Protein AF-A0A060Z529-F1 (afdb_monomer_lite)

Radius of gyration: 23.39 Å; chains: 1; bounding box: 39×67×50 Å

Secondary structure (DSSP, 8-state):
-HHIIIIIHHHHHHHHHHHHHHHH-GGGTTSHHHHHHHHHHHHHHEEE--TTSHHHHHHHHTT-SEEEEEEEEEETTEEEEEEEEEE--PPPEEEEEEEEEETTEEEEEEEEEEEETTTEEEEEEEEEE------

InterPro domains:
  IPR007735 Pecanex, C-terminal [PF05041] (1-99)
  IPR039797 Protein Pecanex [PTHR12372] (1-99)

Structure (mmCIF, N/CA/C/O backbone):
data_AF-A0A060Z529-F1
#
_entry.id   AF-A0A060Z529-F1
#
loop_
_atom_site.group_PDB
_atom_site.id
_atom_site.type_symbol
_atom_site.label_atom_id
_atom_site.label_alt_id
_atom_site.label_comp_id
_atom_site.label_asym_id
_atom_site.label_entity_id
_atom_site.label_seq_id
_atom_site.pdbx_PDB_ins_code
_atom_site.Cartn_x
_atom_site.Cartn_y
_atom_site.Cartn_z
_atom_site.occupancy
_atom_site.B_iso_or_equiv
_atom_site.auth_seq_id
_atom_site.auth_comp_id
_atom_site.auth_asym_id
_atom_site.auth_atom_id
_atom_site.pdbx_PDB_model_num
ATOM 1 N N . MET A 1 1 ? -8.562 -25.929 -5.945 1.00 62.72 1 MET A N 1
ATOM 2 C CA . MET A 1 1 ? -7.769 -24.682 -6.045 1.00 62.72 1 MET A CA 1
ATOM 3 C C . MET A 1 1 ? -8.550 -23.439 -5.608 1.00 62.72 1 MET A C 1
ATOM 5 O O . MET A 1 1 ? -7.916 -22.495 -5.162 1.00 62.72 1 MET A O 1
ATOM 9 N N . ASP A 1 2 ? -9.890 -23.427 -5.644 1.00 85.31 2 ASP A N 1
ATOM 10 C CA . ASP A 1 2 ? -10.675 -22.229 -5.280 1.00 85.31 2 ASP A CA 1
ATOM 11 C C . ASP A 1 2 ? -10.544 -21.786 -3.823 1.00 85.31 2 ASP A C 1
ATOM 13 O O . ASP A 1 2 ? -10.420 -20.595 -3.564 1.00 85.31 2 ASP A O 1
ATOM 17 N N . LEU A 1 3 ? -10.511 -22.724 -2.871 1.00 88.56 3 LEU A N 1
ATOM 18 C CA . LEU A 1 3 ? -10.344 -22.399 -1.449 1.00 88.56 3 LEU A CA 1
ATOM 19 C C . LEU A 1 3 ? -9.030 -21.645 -1.186 1.00 88.56 3 LEU A C 1
ATOM 21 O O . LEU A 1 3 ? -9.005 -20.672 -0.435 1.00 88.56 3 LEU A O 1
ATOM 25 N N . LEU A 1 4 ? -7.948 -22.074 -1.843 1.00 86.31 4 LEU A N 1
ATOM 26 C CA . LEU A 1 4 ? -6.638 -21.445 -1.705 1.00 86.31 4 LEU A CA 1
ATOM 27 C C . LEU A 1 4 ? -6.661 -20.004 -2.218 1.00 86.31 4 LEU A C 1
ATOM 29 O O . LEU A 1 4 ? -6.193 -19.109 -1.528 1.00 86.31 4 LEU A O 1
ATOM 33 N N . ASN A 1 5 ? -7.255 -19.768 -3.386 1.00 84.19 5 ASN A N 1
ATOM 34 C CA . ASN A 1 5 ? -7.259 -18.441 -4.001 1.00 84.19 5 ASN A CA 1
ATOM 35 C C . ASN A 1 5 ? -8.297 -17.488 -3.394 1.00 84.19 5 ASN A C 1
ATOM 37 O O . ASN A 1 5 ? -8.081 -16.281 -3.408 1.00 84.19 5 ASN A O 1
ATOM 41 N N . ARG A 1 6 ? -9.418 -18.007 -2.877 1.00 84.88 6 ARG A N 1
ATOM 42 C CA . ARG A 1 6 ? -10.522 -17.185 -2.353 1.00 84.88 6 ARG A CA 1
ATOM 43 C C . ARG A 1 6 ? -10.464 -16.939 -0.853 1.00 84.88 6 ARG A C 1
ATOM 45 O O . ARG A 1 6 ? -11.004 -15.940 -0.408 1.00 84.88 6 ARG A O 1
ATOM 52 N N . VAL A 1 7 ? -9.859 -17.843 -0.085 1.00 87.81 7 VAL A N 1
ATOM 53 C CA . VAL A 1 7 ? -9.876 -17.771 1.386 1.00 87.81 7 VAL A CA 1
ATOM 54 C C . VAL A 1 7 ? -8.462 -17.696 1.938 1.00 87.81 7 VAL A C 1
ATOM 56 O O . VAL A 1 7 ? -8.121 -16.750 2.641 1.00 87.81 7 VAL A O 1
ATOM 59 N N . VAL A 1 8 ? -7.611 -18.662 1.585 1.00 90.00 8 VAL A N 1
ATOM 60 C CA . VAL A 1 8 ? -6.281 -18.775 2.203 1.00 90.00 8 VAL A CA 1
ATOM 61 C C . VAL A 1 8 ? -5.362 -17.637 1.766 1.00 90.00 8 VAL A C 1
ATOM 63 O O . VAL A 1 8 ? -4.776 -16.972 2.611 1.00 90.00 8 VAL A O 1
ATOM 66 N N . ALA A 1 9 ? -5.241 -17.377 0.464 1.00 86.81 9 ALA A N 1
ATOM 67 C CA . ALA A 1 9 ? -4.340 -16.348 -0.045 1.00 86.81 9 ALA A CA 1
ATOM 68 C C . ALA A 1 9 ? -4.726 -14.931 0.425 1.00 86.81 9 ALA A C 1
ATOM 70 O O . ALA A 1 9 ? -3.835 -14.234 0.913 1.00 86.81 9 ALA A O 1
ATOM 71 N N . PRO A 1 10 ? -6.002 -14.494 0.363 1.00 87.38 10 PRO A N 1
ATOM 72 C CA . PRO A 1 10 ? -6.415 -13.218 0.948 1.00 87.38 10 PRO A CA 1
ATOM 73 C C . PRO A 1 10 ? -6.191 -13.161 2.463 1.00 87.38 10 PRO A C 1
ATOM 75 O O . PRO A 1 10 ? -5.657 -12.171 2.953 1.00 87.38 10 PRO A O 1
ATOM 78 N N . GLY A 1 11 ? -6.497 -14.241 3.192 1.00 89.81 11 GLY A N 1
ATOM 79 C CA . GLY A 1 11 ? -6.294 -14.307 4.642 1.00 89.81 11 GLY A CA 1
ATOM 80 C C . GLY A 1 11 ? -4.827 -14.149 5.047 1.00 89.81 11 GLY A C 1
ATOM 81 O O . GLY A 1 11 ? -4.505 -13.348 5.920 1.00 89.81 11 GLY A O 1
ATOM 82 N N . VAL A 1 12 ? -3.914 -14.844 4.362 1.00 90.25 12 VAL A N 1
ATOM 83 C CA . VAL A 1 12 ? -2.467 -14.719 4.605 1.00 90.25 12 VAL A CA 1
ATOM 84 C C . VAL A 1 12 ? -1.984 -13.305 4.279 1.00 90.25 12 VAL A C 1
ATOM 86 O O . VAL A 1 12 ? -1.248 -12.711 5.064 1.00 90.25 12 VAL A O 1
ATOM 89 N N . ARG A 1 13 ? -2.438 -12.727 3.161 1.00 89.94 13 ARG A N 1
ATOM 90 C CA . ARG A 1 13 ? -2.106 -11.349 2.773 1.00 89.94 13 ARG A CA 1
ATOM 91 C C . ARG A 1 13 ? -2.556 -10.343 3.836 1.00 89.94 13 ARG A C 1
ATOM 93 O O . ARG A 1 13 ? -1.748 -9.525 4.264 1.00 89.94 13 ARG A O 1
ATOM 100 N N . MET A 1 14 ? -3.800 -10.445 4.300 1.00 91.88 14 MET A N 1
ATOM 101 C CA . MET A 1 14 ? -4.328 -9.570 5.347 1.00 91.88 14 MET A CA 1
ATOM 102 C C . MET A 1 14 ? -3.584 -9.762 6.673 1.00 91.88 14 MET A C 1
ATOM 104 O O . MET A 1 14 ? -3.198 -8.780 7.298 1.00 91.88 14 MET A O 1
ATOM 108 N N . SER A 1 15 ? -3.284 -11.007 7.067 1.00 89.81 15 SER A N 1
ATOM 109 C CA . SER A 1 15 ? -2.519 -11.277 8.294 1.00 89.81 15 SER A CA 1
ATOM 110 C C . SER A 1 15 ? -1.131 -10.638 8.277 1.00 89.81 15 SER A C 1
ATOM 112 O O . SER A 1 15 ? -0.677 -10.143 9.303 1.00 89.81 15 SER A O 1
ATOM 114 N N . LEU A 1 16 ? -0.480 -10.582 7.109 1.00 88.06 16 LEU A N 1
ATOM 115 C CA . LEU A 1 16 ? 0.822 -9.940 6.963 1.00 88.06 16 LEU A CA 1
ATOM 116 C C . LEU A 1 16 ? 0.727 -8.433 7.224 1.00 88.06 16 LEU A C 1
ATOM 118 O O . LEU A 1 16 ? 1.565 -7.876 7.929 1.00 88.06 16 LEU A O 1
ATOM 122 N N . LYS A 1 17 ? -0.305 -7.785 6.672 1.00 90.00 17 LYS A N 1
ATOM 123 C CA . LYS A 1 17 ? -0.561 -6.356 6.867 1.00 90.00 17 LYS A CA 1
ATOM 124 C C . LYS A 1 17 ? -0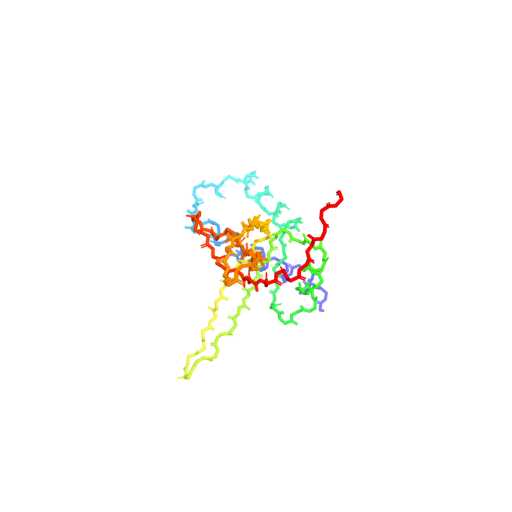.914 -6.044 8.323 1.00 90.00 17 LYS A C 1
ATOM 126 O O . LYS A 1 17 ? -0.272 -5.191 8.925 1.00 90.00 17 LYS A O 1
ATOM 131 N N . LEU A 1 18 ? -1.853 -6.783 8.911 1.00 89.44 18 LEU A N 1
ATOM 132 C CA . LEU A 1 18 ? -2.237 -6.599 10.312 1.00 89.44 18 LEU A CA 1
ATOM 133 C C . LEU A 1 18 ? -1.068 -6.840 11.265 1.00 89.44 18 LEU A C 1
ATOM 135 O O . LEU A 1 18 ? -0.902 -6.098 12.222 1.00 89.44 18 LEU A O 1
ATOM 139 N N . HIS A 1 19 ? -0.220 -7.835 10.995 1.00 87.69 19 HIS A N 1
ATOM 140 C CA . HIS A 1 19 ? 0.965 -8.078 11.811 1.00 87.69 19 HIS A CA 1
ATOM 141 C C . HIS A 1 19 ? 1.973 -6.922 11.726 1.00 87.69 19 HIS A C 1
ATOM 143 O O . HIS A 1 19 ? 2.567 -6.556 12.738 1.00 87.69 19 HIS A O 1
ATOM 149 N N . GLN A 1 20 ? 2.145 -6.318 10.544 1.00 85.00 20 GLN A N 1
ATOM 150 C CA . GLN A 1 20 ? 2.978 -5.124 10.377 1.00 85.00 20 GLN A CA 1
ATOM 151 C C . GLN A 1 20 ? 2.435 -3.932 11.181 1.00 85.00 20 GLN A C 1
ATOM 153 O O . GLN A 1 20 ? 3.212 -3.202 11.802 1.00 85.00 20 GLN A O 1
ATOM 158 N N . ASP A 1 21 ? 1.116 -3.750 11.187 1.00 85.50 21 ASP A N 1
ATOM 159 C CA . ASP A 1 21 ? 0.474 -2.650 11.906 1.00 85.5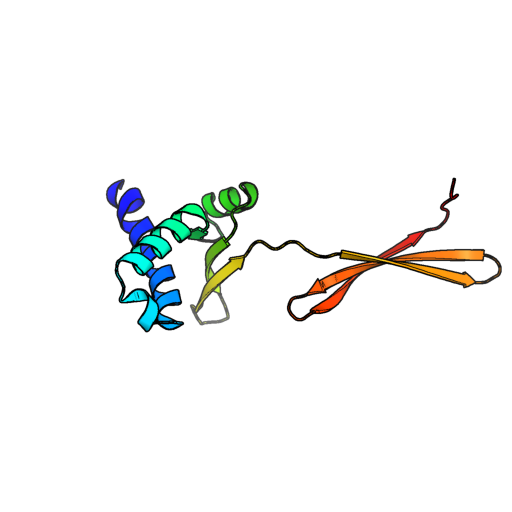0 21 ASP A CA 1
ATOM 160 C C . ASP A 1 21 ? 0.503 -2.877 13.419 1.00 85.50 21 ASP A C 1
ATOM 162 O O . ASP A 1 21 ? 0.965 -2.010 14.156 1.00 85.50 21 ASP A O 1
ATOM 166 N N . HIS A 1 22 ? 0.155 -4.082 13.871 1.00 85.75 22 HIS A N 1
ATOM 167 C CA . HIS A 1 22 ? 0.251 -4.495 15.270 1.00 85.75 22 HIS A CA 1
ATOM 168 C C . HIS A 1 22 ? 1.684 -4.379 15.812 1.00 85.75 22 HIS A C 1
ATOM 170 O O . HIS A 1 22 ? 1.884 -4.038 16.972 1.00 85.75 22 HIS A O 1
ATOM 176 N N . PHE A 1 23 ? 2.716 -4.637 14.998 1.00 82.56 23 PHE A N 1
ATOM 177 C CA . PHE A 1 23 ? 4.102 -4.409 15.425 1.00 82.56 23 PHE A CA 1
ATOM 178 C C . PHE A 1 23 ? 4.385 -2.928 15.729 1.00 82.56 23 PHE A C 1
ATOM 180 O O . PHE A 1 23 ? 5.213 -2.617 16.582 1.00 82.56 23 PHE A O 1
ATOM 187 N N . THR A 1 24 ? 3.707 -2.014 15.034 1.00 80.19 24 THR A N 1
ATOM 188 C CA . THR A 1 24 ? 3.893 -0.566 15.185 1.00 80.19 24 THR A CA 1
ATOM 189 C C . THR A 1 24 ? 3.038 0.002 16.325 1.00 80.19 24 THR A C 1
ATOM 191 O O . THR A 1 24 ? 3.497 0.902 17.028 1.00 80.19 24 THR A O 1
ATOM 194 N N . SER A 1 25 ? 1.833 -0.536 16.535 1.00 76.69 25 SER A N 1
ATOM 195 C CA . SER A 1 25 ? 0.906 -0.145 17.605 1.00 76.69 25 SER A CA 1
ATOM 196 C C . SER A 1 25 ? 0.112 -1.352 18.145 1.00 76.69 25 SER A C 1
ATOM 198 O O . SER A 1 25 ? -1.032 -1.569 17.755 1.00 76.69 25 SER A O 1
ATOM 200 N N . PRO A 1 26 ? 0.683 -2.160 19.057 1.00 75.75 26 PRO A N 1
ATOM 201 C CA . PRO A 1 26 ? 0.044 -3.401 19.513 1.00 75.75 26 PRO A CA 1
ATOM 202 C C . PRO A 1 26 ? -1.261 -3.157 20.284 1.00 75.75 26 PRO A C 1
ATOM 204 O O . PRO A 1 26 ? -2.245 -3.855 20.060 1.00 75.75 26 PRO A O 1
ATOM 207 N N . ASP A 1 27 ? -1.304 -2.116 21.120 1.00 79.62 27 ASP A N 1
ATOM 208 C CA . ASP A 1 27 ? -2.441 -1.837 22.009 1.00 79.62 27 ASP A CA 1
ATOM 209 C C . ASP A 1 27 ? -3.738 -1.459 21.261 1.00 79.62 27 ASP A C 1
ATOM 211 O O . ASP A 1 27 ? -4.830 -1.617 21.801 1.00 79.62 27 ASP A O 1
ATOM 215 N N . GLU A 1 28 ? -3.645 -0.965 20.020 1.00 78.19 28 GLU A N 1
ATOM 216 C CA . GLU A 1 28 ? -4.811 -0.549 19.222 1.00 78.19 28 GLU A CA 1
ATOM 217 C C . GLU A 1 28 ? -5.596 -1.737 18.652 1.00 78.19 28 GLU A C 1
ATOM 219 O O . GLU A 1 28 ? -6.806 -1.642 18.458 1.00 78.19 28 GLU A O 1
ATOM 224 N N . TYR A 1 29 ? -4.925 -2.862 18.395 1.00 79.88 29 TYR A N 1
ATOM 225 C CA . TYR A 1 29 ? -5.510 -4.016 17.704 1.00 79.88 29 TYR A CA 1
ATOM 226 C C . TYR A 1 29 ? -6.072 -5.087 18.652 1.00 79.88 29 TYR A C 1
ATOM 228 O O . TYR A 1 29 ? -6.600 -6.097 18.185 1.00 79.88 29 TYR A O 1
ATOM 236 N N . GLU A 1 30 ? -5.999 -4.862 19.966 1.00 82.38 30 GLU A N 1
ATOM 237 C CA . GLU A 1 30 ? -6.668 -5.685 20.984 1.00 82.38 30 GLU A CA 1
ATOM 238 C C . GLU A 1 30 ? -8.191 -5.438 21.021 1.00 82.38 30 GLU A C 1
ATOM 240 O O . GLU A 1 30 ? -8.946 -6.301 21.473 1.00 82.38 30 GLU A O 1
ATOM 245 N N . ASP A 1 31 ? -8.668 -4.287 20.520 1.00 88.81 31 ASP A N 1
ATOM 246 C CA . ASP A 1 31 ? -10.099 -4.002 20.361 1.00 88.81 31 ASP A CA 1
ATOM 247 C C . ASP A 1 31 ? -10.647 -4.664 19.076 1.00 88.81 31 ASP A C 1
ATOM 249 O O . ASP A 1 31 ? -10.244 -4.298 17.964 1.00 88.81 31 ASP A O 1
ATOM 253 N N . PRO A 1 32 ? -11.612 -5.602 19.182 1.00 88.56 32 PRO A N 1
ATOM 254 C CA . PRO A 1 32 ? -12.208 -6.263 18.024 1.00 88.56 32 PRO A CA 1
ATOM 255 C C . PRO A 1 32 ? -12.850 -5.309 17.009 1.00 88.56 32 PRO A C 1
ATOM 257 O O . PRO A 1 32 ? -12.896 -5.640 15.823 1.00 88.56 32 PRO A O 1
ATOM 260 N N . VAL A 1 33 ? -13.359 -4.152 17.449 1.00 92.31 33 VAL A N 1
ATOM 261 C CA . VAL A 1 33 ? -13.977 -3.157 16.558 1.00 92.31 33 VAL A CA 1
ATOM 262 C C . VAL A 1 33 ? -12.908 -2.503 15.690 1.00 92.31 33 VAL A C 1
ATOM 264 O O . VAL A 1 33 ? -13.038 -2.479 14.469 1.00 92.31 33 VAL A O 1
ATOM 267 N N . VAL A 1 34 ? -11.807 -2.065 16.306 1.00 88.88 34 VAL A N 1
ATOM 268 C CA . VAL A 1 34 ? -10.670 -1.454 15.602 1.00 88.88 34 VAL A CA 1
ATOM 269 C C . VAL A 1 34 ? -10.045 -2.445 14.623 1.00 88.88 34 VAL A C 1
ATOM 271 O O . VAL A 1 34 ? -9.752 -2.093 13.480 1.00 88.88 34 VAL A O 1
ATOM 274 N N . LEU A 1 35 ? -9.897 -3.707 15.035 1.00 89.12 35 LEU A N 1
ATOM 275 C CA . LEU A 1 35 ? -9.380 -4.765 14.173 1.00 89.12 35 LEU A CA 1
ATOM 276 C C . LEU A 1 35 ? -10.278 -4.999 12.946 1.00 89.12 35 LEU A C 1
ATOM 278 O O . LEU A 1 35 ? -9.773 -5.120 11.828 1.00 89.12 35 LEU A O 1
ATOM 282 N N . TYR A 1 36 ? -11.598 -5.058 13.138 1.00 91.25 36 TYR A N 1
ATOM 283 C CA . TYR A 1 36 ? -12.554 -5.236 12.043 1.00 91.25 36 TYR A CA 1
ATOM 284 C C . TYR A 1 36 ? -12.550 -4.047 11.073 1.00 91.25 36 TYR A C 1
ATOM 286 O O . TYR A 1 36 ? -12.536 -4.237 9.852 1.00 91.25 36 TYR A O 1
ATOM 294 N N . ASP A 1 37 ? -12.507 -2.828 11.606 1.00 91.75 37 ASP A N 1
ATOM 295 C CA . ASP A 1 37 ? -12.440 -1.608 10.805 1.00 91.75 37 ASP A CA 1
ATOM 296 C C . ASP A 1 37 ? -11.142 -1.559 9.987 1.00 91.75 37 ASP A C 1
ATOM 298 O O . ASP A 1 37 ? -11.169 -1.243 8.796 1.00 91.75 37 ASP A O 1
ATOM 302 N N . ALA A 1 38 ? -10.013 -1.959 10.579 1.00 90.19 38 ALA A N 1
ATOM 303 C CA . ALA A 1 38 ? -8.732 -2.039 9.885 1.00 90.19 38 ALA A CA 1
ATOM 304 C C . ALA A 1 38 ? -8.734 -3.086 8.761 1.00 90.19 38 ALA A C 1
ATOM 306 O O . ALA A 1 38 ? -8.214 -2.820 7.676 1.00 90.19 38 ALA A O 1
ATOM 307 N N . ILE A 1 39 ? -9.333 -4.262 8.985 1.00 91.62 39 ILE A N 1
ATOM 308 C CA . ILE A 1 39 ? -9.500 -5.284 7.939 1.00 91.62 39 ILE A CA 1
ATOM 309 C C . ILE A 1 39 ? -10.307 -4.705 6.778 1.00 91.62 39 ILE A C 1
ATOM 311 O O . ILE A 1 39 ? -9.832 -4.713 5.644 1.00 91.62 39 ILE A O 1
ATOM 315 N N . THR A 1 40 ? -11.482 -4.148 7.072 1.00 92.31 40 THR A N 1
ATOM 316 C CA . THR A 1 40 ? -12.406 -3.615 6.062 1.00 92.31 40 THR A CA 1
ATOM 317 C C . THR A 1 40 ? -11.755 -2.489 5.257 1.00 92.31 40 THR A C 1
ATOM 319 O O . THR A 1 40 ? -11.752 -2.511 4.027 1.00 92.31 40 THR A O 1
ATOM 322 N N . ALA A 1 41 ? -11.107 -1.540 5.936 1.00 91.12 41 ALA A N 1
ATOM 323 C CA . ALA A 1 41 ? -10.416 -0.436 5.282 1.00 91.12 41 ALA A CA 1
ATOM 324 C C . ALA A 1 41 ? -9.265 -0.917 4.385 1.00 91.12 41 ALA A C 1
ATOM 326 O O . ALA A 1 41 ? -9.065 -0.375 3.294 1.00 91.12 41 ALA A O 1
ATOM 327 N N . ASN A 1 42 ? -8.509 -1.930 4.820 1.00 90.75 42 ASN A N 1
ATOM 328 C CA . ASN A 1 42 ? -7.422 -2.503 4.033 1.00 90.75 42 ASN A CA 1
ATOM 329 C C . ASN A 1 42 ? -7.943 -3.267 2.805 1.00 90.75 42 ASN A C 1
ATOM 331 O O . ASN A 1 42 ? -7.325 -3.170 1.747 1.00 90.75 42 ASN A O 1
ATOM 335 N N . GLU A 1 43 ? -9.069 -3.979 2.905 1.00 88.88 43 GLU A N 1
ATOM 336 C CA . GLU A 1 43 ? -9.679 -4.662 1.753 1.00 88.88 43 GLU A CA 1
ATOM 337 C C . GLU A 1 43 ? -10.121 -3.681 0.657 1.00 88.88 43 GLU A C 1
ATOM 339 O O . GLU A 1 43 ? -9.964 -3.971 -0.529 1.00 88.88 43 GLU A O 1
ATOM 344 N N . GLU A 1 44 ? -10.627 -2.507 1.038 1.00 88.06 44 GLU A N 1
ATOM 345 C CA . GLU A 1 44 ? -11.111 -1.498 0.089 1.00 88.06 44 GLU A CA 1
ATOM 346 C C . GLU A 1 44 ? -9.992 -0.655 -0.531 1.00 88.06 44 GLU A C 1
ATOM 348 O O . GLU A 1 44 ? -10.078 -0.266 -1.695 1.00 88.06 44 GLU A O 1
ATOM 353 N N . ASN A 1 45 ? -8.943 -0.349 0.237 1.00 88.94 45 ASN A N 1
ATOM 354 C CA . ASN A 1 45 ? -7.967 0.684 -0.126 1.00 88.94 45 ASN A CA 1
ATOM 355 C C . ASN A 1 45 ? -6.581 0.134 -0.485 1.00 88.94 45 ASN A C 1
ATOM 357 O O . ASN A 1 45 ? -5.725 0.884 -0.977 1.00 88.94 45 ASN A O 1
ATOM 361 N N . MET A 1 46 ? -6.328 -1.155 -0.249 1.00 89.94 46 MET A N 1
ATOM 362 C CA . MET A 1 46 ? -5.012 -1.755 -0.424 1.00 89.94 46 MET A CA 1
ATOM 363 C C . MET A 1 46 ? -5.062 -3.033 -1.255 1.00 89.94 46 MET A C 1
ATOM 365 O O . MET A 1 46 ? -5.879 -3.921 -1.043 1.00 89.94 46 MET A O 1
ATOM 369 N N . VAL A 1 47 ? -4.107 -3.166 -2.175 1.00 90.62 47 VAL A N 1
ATOM 370 C CA . VAL A 1 47 ? -3.853 -4.436 -2.863 1.00 90.62 47 VAL A CA 1
ATOM 371 C C . VAL A 1 47 ? -2.534 -5.016 -2.387 1.00 90.62 47 VAL A C 1
ATOM 373 O O . VAL A 1 47 ? -1.486 -4.377 -2.476 1.00 90.62 47 VAL A O 1
ATOM 376 N N . ILE A 1 48 ? -2.598 -6.255 -1.906 1.00 90.50 48 ILE A N 1
ATOM 377 C CA . ILE A 1 48 ? -1.438 -7.024 -1.468 1.00 90.50 48 ILE A CA 1
ATOM 378 C C . ILE A 1 48 ? -1.140 -8.075 -2.535 1.00 90.50 48 ILE A C 1
ATOM 380 O O . ILE A 1 48 ? -1.899 -9.035 -2.679 1.00 90.50 48 ILE A O 1
ATOM 384 N N . SER A 1 49 ? -0.070 -7.914 -3.310 1.00 88.62 49 SER A N 1
ATOM 385 C CA . SER A 1 49 ? 0.328 -8.885 -4.340 1.00 88.62 49 SER A CA 1
ATOM 386 C C . SER A 1 49 ? 1.809 -8.770 -4.686 1.00 88.62 49 SER A C 1
ATOM 388 O O . SER A 1 49 ? 2.462 -7.784 -4.369 1.00 88.62 49 SER A O 1
ATOM 390 N N . HIS A 1 50 ? 2.354 -9.774 -5.370 1.00 85.75 50 HIS A N 1
ATOM 391 C CA . HIS A 1 50 ? 3.707 -9.683 -5.918 1.00 85.75 50 HIS A CA 1
ATOM 392 C C . HIS A 1 50 ? 3.770 -8.615 -7.025 1.00 85.75 50 HIS A C 1
ATOM 394 O O . HIS A 1 50 ? 2.809 -8.449 -7.775 1.00 85.75 50 HIS A O 1
ATOM 400 N N . GLU A 1 51 ? 4.902 -7.923 -7.181 1.00 80.12 51 GLU A N 1
ATOM 401 C CA . GLU A 1 51 ? 5.054 -6.855 -8.188 1.00 80.12 51 GLU A CA 1
ATOM 402 C C . GLU A 1 51 ? 4.931 -7.355 -9.641 1.00 80.12 51 GLU A C 1
ATOM 404 O O . GLU A 1 51 ? 4.543 -6.615 -10.546 1.00 80.12 51 GLU A O 1
ATOM 409 N N . GLY A 1 52 ? 5.232 -8.636 -9.866 1.00 83.25 52 GLY A N 1
ATOM 410 C CA . GLY A 1 52 ? 5.051 -9.308 -11.153 1.00 83.25 52 GLY A CA 1
ATOM 411 C C . GLY A 1 52 ? 3.615 -9.770 -11.439 1.00 83.25 52 GLY A C 1
ATOM 412 O O . GLY A 1 52 ? 3.333 -10.155 -12.574 1.00 83.25 52 GLY A O 1
ATOM 413 N N . ASP A 1 53 ? 2.718 -9.741 -10.448 1.00 87.56 53 ASP A N 1
ATOM 414 C CA . ASP A 1 53 ? 1.326 -10.188 -10.580 1.00 87.56 53 ASP A CA 1
ATOM 415 C C . ASP A 1 53 ? 0.530 -9.219 -11.487 1.00 87.56 53 ASP A C 1
ATOM 417 O O . ASP A 1 53 ? 0.602 -8.001 -11.297 1.00 87.56 53 ASP A O 1
ATOM 421 N N . PRO A 1 54 ? -0.247 -9.692 -12.480 1.00 89.31 54 PRO A N 1
ATOM 422 C CA . PRO A 1 54 ? -1.147 -8.837 -13.257 1.00 89.31 54 PRO A CA 1
ATOM 423 C C . PRO A 1 54 ? -2.088 -7.982 -12.397 1.00 89.31 54 PRO A C 1
ATOM 425 O O . PRO A 1 54 ? -2.375 -6.843 -12.769 1.00 89.31 54 PRO A O 1
ATOM 428 N N . VAL A 1 55 ? -2.516 -8.493 -11.235 1.00 88.88 55 VAL A N 1
ATOM 429 C CA . VAL A 1 55 ? -3.367 -7.762 -10.283 1.00 88.88 55 VAL A CA 1
ATOM 430 C C . VAL A 1 55 ? -2.668 -6.502 -9.771 1.00 88.88 55 VAL A C 1
ATOM 432 O O . VAL A 1 55 ? -3.317 -5.470 -9.625 1.00 88.88 55 VAL A O 1
ATOM 435 N N . TRP A 1 56 ? -1.343 -6.534 -9.600 1.00 89.00 56 TRP A N 1
ATOM 436 C CA . TRP A 1 56 ? -0.553 -5.367 -9.199 1.00 89.00 56 TRP A CA 1
ATOM 437 C C . TRP A 1 56 ? -0.646 -4.238 -10.227 1.00 89.00 56 TRP A C 1
ATOM 439 O O . TRP A 1 56 ? -0.958 -3.095 -9.897 1.00 89.00 56 TRP A O 1
ATOM 449 N N . ARG A 1 57 ? -0.422 -4.562 -11.508 1.00 90.19 57 ARG A N 1
ATOM 450 C CA . ARG A 1 57 ? -0.538 -3.578 -12.597 1.00 90.19 57 ARG A CA 1
ATOM 451 C C . ARG A 1 57 ? -1.973 -3.079 -12.742 1.00 90.19 57 ARG A C 1
ATOM 453 O O . ARG A 1 57 ? -2.176 -1.886 -12.949 1.00 90.19 57 ARG A O 1
ATOM 460 N N . GLY A 1 58 ? -2.951 -3.973 -12.597 1.00 91.00 58 GLY A N 1
ATOM 461 C CA . GLY A 1 58 ? -4.368 -3.619 -12.583 1.00 91.00 58 GLY A CA 1
ATOM 462 C C . GLY A 1 58 ? -4.698 -2.615 -11.480 1.00 91.00 58 GLY A C 1
ATOM 463 O O . GLY A 1 58 ? -5.338 -1.607 -11.753 1.00 91.00 58 GLY A O 1
ATOM 464 N N . ALA A 1 59 ? -4.182 -2.829 -10.270 1.00 90.56 59 ALA A N 1
ATOM 465 C CA . ALA A 1 59 ? -4.374 -1.945 -9.126 1.00 90.56 59 ALA A CA 1
ATOM 466 C C . ALA A 1 59 ? -3.756 -0.551 -9.339 1.00 90.56 59 ALA A C 1
ATOM 468 O O . ALA A 1 59 ? -4.377 0.460 -9.011 1.00 90.56 59 ALA A O 1
ATOM 469 N N . ILE A 1 60 ? -2.570 -0.480 -9.957 1.00 88.44 60 ILE A N 1
ATOM 470 C CA . ILE A 1 60 ? -1.945 0.797 -10.340 1.00 88.44 60 ILE A CA 1
ATOM 471 C C . ILE A 1 60 ? -2.846 1.567 -11.314 1.00 88.44 60 ILE A C 1
ATOM 473 O O . ILE A 1 60 ? -3.131 2.744 -11.098 1.00 88.44 60 ILE A O 1
ATOM 477 N N . LEU A 1 61 ? -3.312 0.906 -12.378 1.00 89.81 61 LEU A N 1
ATOM 478 C CA . LEU A 1 61 ? -4.173 1.527 -13.391 1.00 89.81 61 LEU A CA 1
ATOM 479 C C . LEU A 1 61 ? -5.554 1.901 -12.829 1.00 89.81 61 LEU A C 1
ATOM 481 O O . LEU A 1 61 ? -6.120 2.920 -13.221 1.00 89.81 61 LEU A O 1
ATOM 485 N N . ALA A 1 62 ? -6.060 1.120 -11.873 1.00 89.75 62 ALA A N 1
ATOM 486 C CA . ALA A 1 62 ? -7.292 1.383 -11.136 1.00 89.75 62 ALA A CA 1
ATOM 487 C C . ALA A 1 62 ? -7.147 2.479 -10.068 1.00 89.75 62 ALA A C 1
ATOM 489 O O . ALA A 1 62 ? -8.104 2.761 -9.354 1.00 89.75 62 ALA A O 1
ATOM 490 N N . ASN A 1 63 ? -5.989 3.145 -9.980 1.00 87.75 63 ASN A N 1
ATOM 491 C CA . ASN A 1 63 ? -5.760 4.260 -9.067 1.00 87.75 63 ASN A CA 1
ATOM 492 C C . ASN A 1 63 ? -5.869 3.900 -7.574 1.00 87.75 63 ASN A C 1
ATOM 494 O O . ASN A 1 63 ? -6.166 4.790 -6.769 1.00 87.75 63 ASN A O 1
ATOM 498 N N . MET A 1 64 ? -5.572 2.646 -7.211 1.00 90.12 64 MET A N 1
ATOM 499 C CA . MET A 1 64 ? -5.571 2.192 -5.817 1.00 90.12 64 MET A CA 1
ATOM 500 C C . MET A 1 64 ? -4.693 3.085 -4.933 1.00 90.12 64 MET A C 1
ATOM 502 O O . MET A 1 64 ? -3.617 3.534 -5.342 1.00 90.12 64 MET A O 1
ATOM 506 N N . SER A 1 65 ? -5.165 3.361 -3.717 1.00 89.06 65 SER A N 1
ATOM 507 C CA . SER A 1 65 ? -4.495 4.250 -2.760 1.00 89.06 65 SER A CA 1
ATOM 508 C C . SER A 1 65 ? -3.179 3.684 -2.254 1.00 89.06 65 SER A C 1
ATOM 510 O O . SER A 1 65 ? -2.203 4.428 -2.153 1.00 89.06 65 SER A O 1
ATOM 512 N N . SER A 1 66 ? -3.136 2.384 -1.972 1.00 91.38 66 SER A N 1
ATOM 513 C CA . SER A 1 66 ? -1.954 1.741 -1.415 1.00 91.38 66 SER A CA 1
ATOM 514 C C . SER A 1 66 ? -1.717 0.376 -2.048 1.00 91.38 66 SER A C 1
ATOM 516 O O . SER A 1 66 ? -2.645 -0.357 -2.388 1.00 91.38 66 SER A O 1
ATOM 518 N N . LEU A 1 67 ? -0.447 0.025 -2.205 1.00 91.69 67 LEU A N 1
ATOM 519 C CA . LEU A 1 67 ? -0.006 -1.251 -2.752 1.00 91.69 67 LEU A CA 1
ATOM 520 C C . LEU A 1 67 ? 1.050 -1.840 -1.825 1.00 91.69 67 LEU A C 1
ATOM 522 O O . LEU A 1 67 ? 1.975 -1.133 -1.429 1.00 91.69 67 LEU A O 1
ATOM 526 N N . LEU A 1 68 ? 0.940 -3.125 -1.506 1.00 91.56 68 LEU A N 1
ATOM 527 C CA . LEU A 1 68 ? 1.917 -3.837 -0.688 1.00 91.56 68 LEU A CA 1
ATOM 528 C C . LEU A 1 68 ? 2.452 -5.053 -1.441 1.00 91.56 68 LEU A C 1
ATOM 530 O O . LEU A 1 68 ? 1.693 -5.958 -1.789 1.00 91.56 68 LEU A O 1
ATOM 534 N N . ALA A 1 69 ? 3.756 -5.068 -1.699 1.00 89.69 69 ALA A N 1
ATOM 535 C CA . ALA A 1 69 ? 4.427 -6.156 -2.400 1.00 89.69 69 ALA A CA 1
ATOM 536 C C . ALA A 1 69 ? 5.543 -6.768 -1.570 1.00 89.69 69 ALA A C 1
ATOM 538 O O . ALA A 1 69 ? 6.291 -6.070 -0.889 1.00 89.69 69 ALA A O 1
ATOM 539 N N . LEU A 1 70 ? 5.696 -8.082 -1.715 1.00 83.75 70 LEU A N 1
ATOM 540 C CA . LEU A 1 70 ? 6.918 -8.782 -1.352 1.00 83.75 70 LEU A CA 1
ATOM 541 C C . LEU A 1 70 ? 7.860 -8.738 -2.560 1.00 83.75 70 LEU A C 1
ATOM 543 O O . LEU A 1 70 ? 7.516 -9.251 -3.624 1.00 83.75 70 LEU A O 1
ATOM 547 N N . ARG A 1 71 ? 9.026 -8.116 -2.402 1.00 84.12 71 ARG A N 1
ATOM 548 C CA . ARG A 1 71 ? 10.092 -8.078 -3.404 1.00 84.12 71 ARG A CA 1
ATOM 549 C C . ARG A 1 71 ? 11.209 -9.023 -2.989 1.00 84.12 71 ARG A C 1
ATOM 551 O O . ARG A 1 71 ? 11.712 -8.926 -1.872 1.00 84.12 71 ARG A O 1
ATOM 558 N N . HIS A 1 72 ? 11.617 -9.890 -3.905 1.00 82.06 72 HIS A N 1
ATOM 559 C CA . HIS A 1 72 ? 12.849 -10.664 -3.778 1.00 82.06 72 HIS A CA 1
ATOM 560 C C . HIS A 1 72 ? 14.020 -9.815 -4.275 1.00 82.06 72 HIS A C 1
ATOM 562 O O . HIS A 1 72 ? 13.949 -9.230 -5.357 1.00 82.06 72 HIS A O 1
ATOM 568 N N . VAL A 1 73 ? 15.063 -9.689 -3.461 1.00 82.25 73 VAL A N 1
ATOM 569 C CA . VAL A 1 73 ? 16.306 -9.002 -3.811 1.00 82.25 73 VAL A CA 1
ATOM 570 C C . VAL A 1 73 ? 17.366 -10.075 -3.993 1.00 82.25 73 VAL A C 1
ATOM 572 O O . VAL A 1 73 ? 17.751 -10.728 -3.030 1.00 82.25 73 VAL A O 1
ATOM 575 N N . MET A 1 74 ? 17.797 -10.265 -5.238 1.00 72.38 74 MET A N 1
ATOM 576 C CA . MET A 1 74 ? 18.902 -11.159 -5.571 1.00 72.38 74 MET A CA 1
ATOM 577 C C . MET A 1 74 ? 20.201 -10.351 -5.527 1.00 72.38 74 MET A C 1
ATOM 579 O O . MET A 1 74 ? 20.522 -9.687 -6.509 1.00 72.38 74 MET A O 1
ATOM 583 N N . ASP A 1 75 ? 20.911 -10.386 -4.402 1.00 78.25 75 ASP A N 1
ATOM 584 C CA . ASP A 1 75 ? 22.310 -9.946 -4.313 1.00 78.25 75 ASP A CA 1
ATOM 585 C C . ASP A 1 75 ? 23.202 -11.166 -4.038 1.00 78.25 75 ASP A C 1
ATOM 587 O O . ASP A 1 75 ? 22.746 -12.152 -3.460 1.00 78.25 75 ASP A O 1
ATOM 591 N N . ASP A 1 76 ? 24.453 -11.101 -4.506 1.00 66.62 76 ASP A N 1
ATOM 592 C CA . ASP A 1 76 ? 25.458 -12.174 -4.613 1.00 66.62 76 ASP A CA 1
ATOM 593 C C . ASP A 1 76 ? 25.563 -13.130 -3.394 1.00 66.62 76 ASP A C 1
ATOM 595 O O . ASP A 1 76 ? 26.510 -13.081 -2.607 1.00 66.62 76 ASP A O 1
ATOM 599 N N . GLY A 1 77 ? 24.611 -14.063 -3.272 1.00 68.31 77 GLY A N 1
ATOM 600 C CA . GLY A 1 77 ? 24.602 -15.154 -2.294 1.00 68.31 77 GLY A CA 1
ATOM 601 C C . GLY A 1 77 ? 23.610 -15.036 -1.129 1.00 68.31 77 GLY A C 1
ATOM 602 O O . GLY A 1 77 ? 23.604 -15.941 -0.292 1.00 68.31 77 GLY A O 1
ATOM 603 N N . SER A 1 78 ? 22.767 -13.997 -1.053 1.00 70.94 78 SER A N 1
ATOM 604 C CA . SER A 1 78 ? 21.704 -13.891 -0.038 1.00 70.94 78 SER A CA 1
ATOM 605 C C . SER A 1 78 ? 20.303 -13.813 -0.659 1.00 70.94 78 SER A C 1
ATOM 607 O O . SER A 1 78 ? 19.998 -12.939 -1.466 1.00 70.94 78 SER A O 1
ATOM 609 N N . ASP A 1 79 ? 19.420 -14.729 -0.249 1.00 78.69 79 ASP A N 1
ATOM 610 C CA . ASP A 1 79 ? 17.991 -14.685 -0.579 1.00 78.69 79 ASP A CA 1
ATOM 611 C C . ASP A 1 79 ? 17.262 -13.756 0.399 1.00 78.69 79 ASP A C 1
ATOM 613 O O . ASP A 1 79 ? 16.738 -14.183 1.432 1.00 78.69 79 ASP A O 1
ATOM 617 N N . GLU A 1 80 ? 17.241 -12.458 0.089 1.00 83.19 80 GLU A N 1
ATOM 618 C CA . GLU A 1 80 ? 16.522 -11.464 0.886 1.00 83.19 80 GLU A CA 1
ATOM 619 C C . GLU A 1 80 ? 15.135 -11.163 0.311 1.00 83.19 80 GLU A C 1
ATOM 621 O O . GLU A 1 80 ? 14.965 -10.867 -0.874 1.00 83.19 80 GLU A O 1
ATOM 626 N N . TYR A 1 81 ? 14.127 -11.147 1.183 1.00 81.38 81 TYR A N 1
ATOM 627 C CA . TYR A 1 81 ? 12.786 -10.672 0.854 1.00 81.38 81 TYR A CA 1
ATOM 628 C C . TYR A 1 81 ? 12.489 -9.376 1.603 1.00 81.38 81 TYR A C 1
ATOM 630 O O . TYR A 1 81 ? 12.671 -9.284 2.816 1.00 81.38 81 TYR A O 1
ATOM 638 N N . LYS A 1 82 ? 12.003 -8.368 0.878 1.00 85.25 82 LYS A N 1
ATOM 639 C CA . LYS A 1 82 ? 11.629 -7.058 1.423 1.00 85.25 82 LYS A CA 1
ATOM 640 C C . LYS A 1 82 ? 10.149 -6.810 1.186 1.00 85.25 82 LYS A C 1
ATOM 642 O O . LYS A 1 82 ? 9.645 -7.031 0.0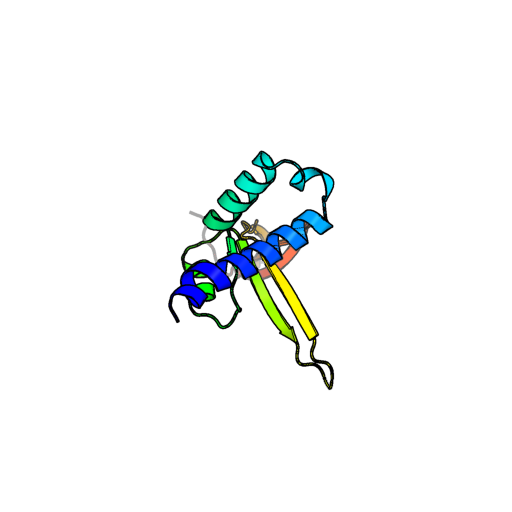89 1.00 85.25 82 LYS A O 1
ATOM 647 N N . ILE A 1 83 ? 9.456 -6.321 2.208 1.00 84.38 83 ILE A N 1
ATOM 648 C CA . ILE A 1 83 ? 8.080 -5.842 2.072 1.00 84.38 83 ILE A CA 1
ATOM 649 C C . ILE A 1 83 ? 8.145 -4.366 1.689 1.00 84.38 83 ILE A C 1
ATOM 651 O O . ILE A 1 83 ? 8.771 -3.563 2.379 1.00 84.38 83 ILE A O 1
ATOM 655 N N . ILE A 1 84 ? 7.513 -4.012 0.575 1.00 87.50 84 ILE A N 1
ATOM 656 C CA . ILE A 1 84 ? 7.475 -2.652 0.046 1.00 87.50 84 ILE A CA 1
ATOM 657 C C . ILE A 1 84 ? 6.027 -2.193 0.027 1.00 87.50 84 ILE A C 1
ATOM 659 O O . ILE A 1 84 ? 5.179 -2.824 -0.602 1.00 87.50 84 ILE A O 1
ATOM 663 N N . MET A 1 85 ? 5.763 -1.065 0.681 1.00 88.31 85 MET A N 1
ATOM 664 C CA . MET A 1 85 ? 4.471 -0.394 0.642 1.00 88.31 85 MET A CA 1
ATOM 665 C C . MET A 1 85 ? 4.583 0.887 -0.184 1.00 88.31 85 MET A C 1
ATOM 667 O O . MET A 1 85 ? 5.388 1.770 0.118 1.00 88.31 85 MET A O 1
ATOM 671 N N . LEU A 1 86 ? 3.770 0.994 -1.228 1.00 87.25 86 LEU A N 1
ATOM 672 C CA . LEU A 1 86 ? 3.640 2.188 -2.051 1.00 87.25 86 LEU A CA 1
ATOM 673 C C . LEU A 1 86 ? 2.326 2.871 -1.707 1.00 87.25 86 LEU A C 1
ATOM 675 O O . LEU A 1 86 ? 1.278 2.235 -1.694 1.00 87.25 86 LEU A O 1
ATOM 679 N N . ASN A 1 87 ? 2.384 4.175 -1.465 1.00 88.31 87 ASN A N 1
ATOM 680 C CA . ASN A 1 87 ? 1.207 4.991 -1.215 1.00 88.31 87 ASN A CA 1
ATOM 681 C C . ASN A 1 87 ? 1.077 6.024 -2.326 1.00 88.31 87 ASN A C 1
ATOM 683 O O . ASN A 1 87 ? 2.036 6.732 -2.648 1.00 88.31 87 ASN A O 1
ATOM 687 N N . LYS A 1 88 ? -0.121 6.122 -2.892 1.00 85.12 88 LYS A N 1
ATOM 688 C CA . LYS A 1 88 ? -0.469 7.145 -3.864 1.00 85.12 88 LYS A CA 1
ATOM 689 C C . LYS A 1 88 ? -0.381 8.512 -3.199 1.00 85.12 88 LYS A C 1
ATOM 691 O O . LYS A 1 88 ? -0.940 8.747 -2.130 1.00 85.12 88 LYS A O 1
ATOM 696 N N . ARG A 1 89 ? 0.326 9.431 -3.850 1.00 83.00 89 ARG A N 1
ATOM 697 C CA . ARG A 1 89 ? 0.455 10.821 -3.415 1.00 83.00 89 ARG A CA 1
ATOM 698 C C . ARG A 1 89 ? 0.362 11.743 -4.613 1.00 83.00 89 ARG A C 1
ATOM 700 O O . ARG A 1 89 ? 0.809 11.399 -5.706 1.00 83.00 89 ARG A O 1
ATOM 707 N N . PHE A 1 90 ? -0.207 12.919 -4.389 1.00 80.50 90 PHE A N 1
ATOM 708 C CA . PHE A 1 90 ? -0.109 14.004 -5.351 1.00 80.50 90 PHE A CA 1
ATOM 709 C C . PHE A 1 90 ? 1.318 14.547 -5.333 1.00 80.50 90 PHE A C 1
ATOM 711 O O . PHE A 1 90 ? 1.889 14.780 -4.268 1.00 80.50 90 PHE A O 1
ATOM 718 N N . LEU A 1 91 ? 1.893 14.723 -6.518 1.00 82.50 91 LEU A N 1
ATOM 719 C CA . LEU A 1 91 ? 3.159 15.421 -6.673 1.00 82.50 91 LEU A CA 1
ATOM 720 C C . LEU A 1 91 ? 2.866 16.917 -6.775 1.00 82.50 91 LEU A C 1
ATOM 722 O O . LEU A 1 91 ? 2.176 17.360 -7.693 1.00 82.50 91 LEU A O 1
ATOM 726 N N . SER A 1 92 ? 3.401 17.689 -5.834 1.00 82.38 92 SER A N 1
ATOM 727 C CA . SER A 1 92 ? 3.425 19.144 -5.934 1.00 82.38 92 SER A CA 1
ATOM 728 C C . SER A 1 92 ? 4.554 19.546 -6.872 1.00 82.38 92 SER A C 1
ATOM 730 O O . SER A 1 92 ? 5.716 19.194 -6.645 1.00 82.38 92 SER A O 1
ATOM 732 N N . PHE A 1 93 ? 4.221 20.297 -7.918 1.00 86.81 93 PHE A N 1
ATOM 733 C CA . PHE A 1 93 ? 5.203 20.864 -8.834 1.00 86.81 93 PHE A CA 1
ATOM 734 C C . PHE A 1 93 ? 5.243 22.381 -8.690 1.00 86.81 93 PHE A C 1
ATOM 736 O O . PHE A 1 93 ? 4.208 23.041 -8.616 1.00 86.81 93 PHE A O 1
ATOM 743 N N . ARG A 1 94 ? 6.453 22.940 -8.685 1.00 85.81 94 ARG A N 1
ATOM 744 C CA . ARG A 1 94 ? 6.686 24.379 -8.817 1.00 85.81 94 ARG A CA 1
ATOM 745 C C . ARG A 1 94 ? 7.430 24.634 -10.112 1.00 85.81 94 ARG A C 1
ATOM 747 O O . ARG A 1 94 ? 8.479 24.043 -10.358 1.00 85.81 94 ARG A O 1
ATOM 754 N N . VAL A 1 95 ? 6.880 25.528 -10.924 1.00 87.06 95 VAL A N 1
ATOM 755 C CA . VAL A 1 95 ? 7.501 25.984 -12.166 1.00 87.06 95 VAL A CA 1
ATOM 756 C C . VAL A 1 95 ? 8.010 27.397 -11.937 1.00 87.06 95 VAL A C 1
ATOM 758 O O . VAL A 1 95 ? 7.243 28.283 -11.570 1.00 87.06 95 VAL A O 1
ATOM 761 N N . ILE A 1 96 ? 9.308 27.601 -12.131 1.00 88.00 96 ILE A N 1
ATOM 762 C CA . ILE A 1 96 ? 9.959 28.898 -11.967 1.00 88.00 96 ILE A CA 1
ATOM 763 C C . ILE A 1 96 ? 10.442 29.355 -13.338 1.00 88.00 96 ILE A C 1
ATOM 765 O O . ILE A 1 96 ? 11.224 28.659 -13.987 1.00 88.00 96 ILE A O 1
ATOM 769 N N . LYS A 1 97 ? 9.982 30.533 -13.771 1.00 88.38 97 LYS A N 1
ATOM 770 C CA . LYS A 1 97 ? 10.525 31.226 -14.941 1.00 88.38 97 LYS A CA 1
ATOM 771 C C . LYS A 1 97 ? 11.689 32.101 -14.490 1.00 88.38 97 LYS A C 1
ATOM 773 O O . LYS A 1 97 ? 11.489 33.063 -13.754 1.00 88.38 97 LYS A O 1
ATOM 778 N N . VAL A 1 98 ? 12.892 31.767 -14.936 1.00 85.31 98 VAL A N 1
ATOM 779 C CA . VAL A 1 98 ? 14.098 32.569 -14.721 1.00 85.31 98 VAL A CA 1
ATOM 780 C C . VAL A 1 98 ? 14.418 33.291 -16.020 1.00 85.31 98 VAL A C 1
ATOM 782 O O . VAL A 1 98 ? 14.742 32.654 -17.019 1.00 85.31 98 VAL A O 1
ATOM 785 N N . SER A 1 99 ? 14.321 34.615 -16.013 1.00 84.19 99 SER A N 1
ATOM 786 C CA . SER A 1 99 ? 14.700 35.446 -17.157 1.00 84.19 99 SER A CA 1
ATOM 787 C C . SER A 1 99 ? 16.101 36.008 -16.941 1.00 84.19 99 SER A C 1
ATOM 789 O O . SER A 1 99 ? 16.379 36.563 -15.879 1.00 84.19 99 SER A O 1
ATOM 791 N N . TYR A 1 100 ? 16.975 35.902 -17.940 1.00 74.62 100 TYR A N 1
ATOM 792 C CA . TYR A 1 100 ? 18.270 36.580 -17.941 1.00 74.62 100 TYR A CA 1
ATOM 793 C C . TYR A 1 100 ? 18.547 37.196 -19.312 1.00 74.62 100 TYR A C 1
ATOM 795 O O . TYR A 1 100 ? 18.151 36.664 -20.347 1.00 74.62 100 TYR A O 1
ATOM 803 N N . CYS A 1 101 ? 19.224 38.341 -19.319 1.00 67.81 101 CYS A N 1
ATOM 804 C CA . CYS A 1 101 ? 19.624 39.019 -20.546 1.00 67.81 101 CYS A CA 1
ATOM 805 C C . CYS A 1 101 ? 21.096 38.701 -20.829 1.00 67.81 101 CYS A C 1
ATOM 807 O O . CYS A 1 101 ? 21.941 38.879 -19.948 1.00 67.81 101 CYS A O 1
ATOM 809 N N . ARG A 1 102 ? 21.404 38.213 -22.034 1.00 65.94 102 ARG A N 1
ATOM 810 C CA . ARG A 1 102 ? 22.778 37.974 -22.500 1.00 65.94 102 ARG A CA 1
ATOM 811 C C . ARG A 1 102 ? 22.903 38.530 -23.914 1.00 65.94 102 ARG A C 1
ATOM 813 O O . ARG A 1 102 ? 22.039 38.269 -24.741 1.00 65.94 102 ARG A O 1
ATOM 820 N N . ASP A 1 103 ? 23.927 39.342 -24.168 1.00 64.75 103 ASP A N 1
ATOM 821 C CA . ASP A 1 103 ? 24.209 39.927 -25.489 1.00 64.75 103 ASP A CA 1
ATOM 822 C C . ASP A 1 103 ? 22.980 40.589 -26.158 1.00 64.75 103 ASP A C 1
ATOM 824 O O . ASP A 1 103 ? 22.652 40.346 -27.319 1.00 64.75 103 ASP A O 1
ATOM 828 N N . SER A 1 104 ? 22.273 41.437 -25.400 1.00 68.62 104 SER A N 1
ATOM 829 C CA . SER A 1 104 ? 21.057 42.167 -25.816 1.00 68.62 104 SER A CA 1
ATOM 830 C C . SER A 1 104 ? 19.831 41.305 -26.169 1.00 68.62 104 SER A C 1
ATOM 832 O O . SER A 1 104 ? 18.815 41.855 -26.589 1.00 68.62 104 SER A O 1
ATOM 834 N N . HIS A 1 105 ? 19.881 39.987 -25.949 1.00 69.19 105 HIS A N 1
ATOM 835 C CA . HIS A 1 105 ? 18.748 39.076 -26.120 1.00 69.19 105 HIS A CA 1
ATOM 836 C C . HIS A 1 105 ? 18.231 38.595 -24.756 1.00 69.19 105 HIS A C 1
ATOM 838 O O . HIS A 1 105 ? 18.998 38.226 -23.860 1.00 69.19 105 HIS A O 1
ATOM 844 N N . SER A 1 106 ? 16.906 38.614 -24.585 1.00 71.19 106 SER A N 1
ATOM 845 C CA . SER A 1 106 ? 16.248 38.091 -23.383 1.00 71.19 106 SER A CA 1
ATOM 846 C C . SER A 1 106 ? 16.016 36.593 -23.530 1.00 71.19 106 SER A C 1
ATOM 848 O O . SER A 1 106 ? 15.225 36.171 -24.369 1.00 71.19 106 SER A O 1
ATOM 850 N N . HIS A 1 107 ? 16.659 35.800 -22.678 1.00 78.69 107 HIS A N 1
ATOM 851 C CA . HIS A 1 107 ? 16.416 34.366 -22.579 1.00 78.69 107 HIS A CA 1
ATOM 852 C C . HIS A 1 107 ? 15.533 34.075 -21.369 1.00 78.69 107 HIS A C 1
ATOM 854 O O . HIS A 1 107 ? 15.691 34.661 -20.296 1.00 78.69 107 HIS A O 1
ATOM 860 N N . SER A 1 108 ? 14.596 33.149 -21.542 1.00 81.06 108 SER A N 1
ATOM 861 C CA . SER A 1 108 ? 13.746 32.645 -20.466 1.00 81.06 108 SER A CA 1
ATOM 862 C C . SER A 1 108 ? 14.046 31.165 -20.251 1.00 81.06 108 SER A C 1
ATOM 864 O O . SER A 1 108 ? 14.049 30.393 -21.201 1.00 81.06 108 SER A O 1
ATOM 866 N N . LEU A 1 109 ? 14.271 30.746 -19.011 1.00 82.88 109 LEU A N 1
ATOM 867 C CA . LEU A 1 109 ? 14.419 29.344 -18.633 1.00 82.88 109 LEU A CA 1
ATOM 868 C C . LEU A 1 109 ? 13.241 28.957 -17.743 1.00 82.88 109 LEU A C 1
ATOM 870 O O . LEU A 1 109 ? 13.042 29.558 -16.688 1.00 82.88 109 LEU A O 1
ATOM 874 N N . LEU A 1 110 ? 12.469 27.949 -18.144 1.00 86.69 110 LEU A N 1
ATOM 875 C CA . LEU A 1 110 ? 11.538 27.299 -17.227 1.00 86.69 110 LEU A CA 1
ATOM 876 C C . LEU A 1 110 ? 12.264 26.192 -16.492 1.00 86.69 110 LEU A C 1
ATOM 878 O O . LEU A 1 110 ? 12.827 25.298 -17.121 1.00 86.69 110 LEU A O 1
ATOM 882 N N . VAL A 1 111 ? 12.201 26.230 -15.169 1.00 88.12 111 VAL A N 1
ATOM 883 C CA . VAL A 1 111 ? 12.750 25.195 -14.302 1.00 88.12 111 VAL A CA 1
ATOM 884 C C . VAL A 1 111 ? 11.615 24.587 -13.492 1.00 88.12 1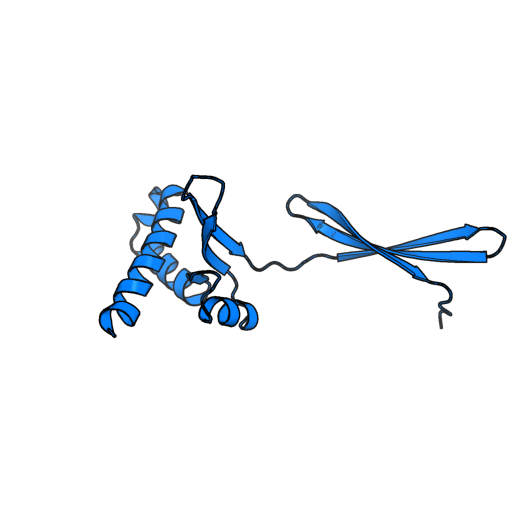11 VAL A C 1
ATOM 886 O O . VAL A 1 111 ? 10.886 25.294 -12.795 1.00 88.12 111 VAL A O 1
ATOM 889 N N . VAL A 1 112 ? 11.452 23.271 -13.601 1.00 88.12 112 VAL A N 1
ATOM 890 C CA . VAL A 1 112 ? 10.419 22.505 -12.902 1.00 88.12 112 VAL A CA 1
ATOM 891 C C . VAL A 1 112 ? 11.049 21.799 -11.712 1.00 88.12 112 VAL A C 1
ATOM 893 O O . VAL A 1 112 ? 12.001 21.031 -11.866 1.00 88.12 112 VAL A O 1
ATOM 896 N N . TYR A 1 113 ? 10.484 22.030 -10.534 1.00 87.06 113 TYR A N 1
ATOM 897 C CA . TYR A 1 113 ? 10.836 21.357 -9.292 1.00 87.06 113 TYR A CA 1
ATOM 898 C C . TYR A 1 113 ? 9.654 20.538 -8.785 1.00 87.06 113 TYR A C 1
ATOM 900 O O . TYR A 1 113 ? 8.502 20.941 -8.945 1.00 87.06 113 TYR A O 1
ATOM 908 N N . THR A 1 114 ? 9.943 19.421 -8.126 1.00 88.19 114 THR A N 1
ATOM 909 C CA . THR A 1 114 ? 8.955 18.635 -7.383 1.00 88.19 114 THR A CA 1
ATOM 910 C C . THR A 1 114 ? 9.274 18.639 -5.895 1.00 88.19 114 THR A C 1
ATOM 912 O O . THR A 1 114 ? 10.445 18.679 -5.504 1.00 88.19 114 THR A O 1
ATOM 915 N N . GLU A 1 115 ? 8.237 18.630 -5.066 1.00 86.38 115 GLU A N 1
ATOM 916 C CA . GLU A 1 115 ? 8.376 18.535 -3.617 1.00 86.38 115 GLU A CA 1
ATOM 917 C C . GLU A 1 115 ? 8.578 17.078 -3.195 1.00 86.38 115 GLU A C 1
ATOM 919 O O . GLU A 1 115 ? 7.747 16.207 -3.454 1.00 86.38 115 GLU A O 1
ATOM 924 N N . MET A 1 116 ? 9.698 16.815 -2.533 1.00 83.00 116 MET A N 1
ATOM 925 C CA . MET A 1 116 ? 10.017 15.523 -1.943 1.00 83.00 116 MET A CA 1
ATOM 926 C C . MET A 1 116 ? 9.435 15.426 -0.523 1.00 83.00 116 MET A C 1
ATOM 928 O O . MET A 1 116 ? 9.231 16.449 0.142 1.00 83.00 116 MET A O 1
ATOM 932 N N . PRO A 1 117 ? 9.225 14.202 -0.003 1.00 71.12 117 PRO A N 1
ATOM 933 C CA . PRO A 1 117 ? 8.907 13.999 1.407 1.00 71.12 117 PRO A CA 1
ATOM 934 C C . PRO A 1 117 ? 9.916 14.726 2.313 1.00 71.12 117 PRO A C 1
ATOM 936 O O . PRO A 1 117 ? 11.121 14.603 2.111 1.00 71.12 117 PRO A O 1
ATOM 939 N N . GLY A 1 118 ? 9.425 15.496 3.290 1.00 79.50 118 GLY A N 1
ATOM 940 C CA . GLY A 1 118 ? 10.261 16.337 4.161 1.00 79.50 118 GLY A CA 1
ATOM 941 C C . GLY A 1 118 ? 10.412 17.797 3.708 1.00 79.50 118 GLY A C 1
ATOM 942 O O . GLY A 1 118 ? 11.216 18.522 4.285 1.00 79.50 118 GLY A O 1
ATOM 943 N N . GLY A 1 119 ? 9.657 18.241 2.693 1.00 82.12 119 GLY A N 1
ATOM 944 C CA . GLY A 1 119 ? 9.607 19.647 2.259 1.00 82.12 119 GLY A CA 1
ATOM 945 C C . GLY A 1 119 ? 10.798 20.093 1.401 1.00 82.12 119 G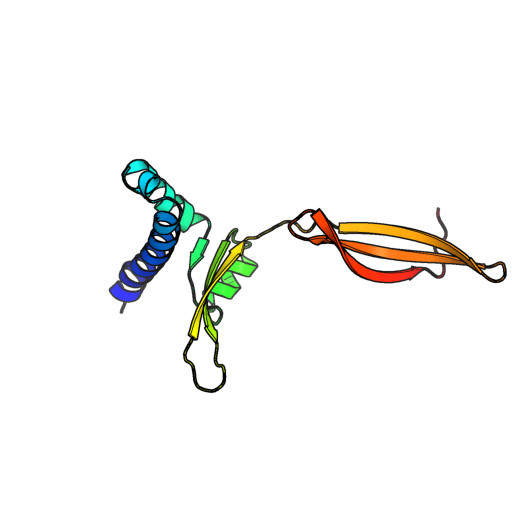LY A C 1
ATOM 946 O O . GLY A 1 119 ? 10.976 21.284 1.143 1.00 82.12 119 GLY A O 1
ATOM 947 N N . GLN A 1 120 ? 11.635 19.152 0.955 1.00 85.75 120 GLN A N 1
ATOM 948 C CA . GLN A 1 120 ? 12.782 19.442 0.098 1.00 85.75 120 GLN A CA 1
ATOM 949 C C . GLN A 1 120 ? 12.354 19.527 -1.372 1.00 85.75 120 GLN A C 1
ATOM 951 O O . GLN A 1 120 ? 11.710 18.619 -1.888 1.00 85.75 120 GLN A O 1
ATOM 956 N N . TRP A 1 121 ? 12.771 20.573 -2.086 1.00 86.06 121 TRP A N 1
ATOM 957 C CA . TRP A 1 121 ? 12.523 20.695 -3.526 1.00 86.06 121 TRP A CA 1
ATOM 958 C C . TRP A 1 121 ? 13.642 20.036 -4.331 1.00 86.06 121 TRP A C 1
ATOM 960 O O . TRP A 1 121 ? 14.819 20.353 -4.148 1.00 86.06 121 TRP A O 1
ATOM 970 N N . ARG A 1 122 ? 13.281 19.139 -5.253 1.00 87.69 122 ARG A N 1
ATOM 971 C CA . ARG A 1 122 ? 14.214 18.494 -6.186 1.00 87.69 122 ARG A CA 1
ATOM 972 C C . ARG A 1 122 ? 13.972 19.010 -7.601 1.00 87.69 122 ARG A C 1
ATOM 974 O O . ARG A 1 122 ? 12.836 19.054 -8.063 1.00 87.69 122 ARG A O 1
ATOM 981 N N . HIS A 1 123 ? 15.047 19.387 -8.290 1.00 88.44 123 HIS A N 1
ATOM 982 C CA . HIS A 1 123 ? 14.998 19.751 -9.706 1.00 88.44 123 HIS A CA 1
ATOM 983 C C . HIS A 1 123 ? 14.579 18.542 -10.554 1.00 88.44 123 HIS A C 1
ATOM 985 O O . HIS A 1 123 ? 15.204 17.485 -10.467 1.00 88.44 123 HIS A O 1
ATOM 991 N N . CYS A 1 124 ? 13.554 18.711 -11.389 1.00 85.62 124 CYS A N 1
ATOM 992 C CA . CYS A 1 124 ? 13.103 17.699 -12.343 1.00 85.62 124 CYS A CA 1
ATOM 993 C C . CYS A 1 124 ? 13.696 17.938 -13.731 1.00 85.62 124 CYS A C 1
ATOM 995 O O . CYS A 1 124 ? 14.339 17.055 -14.292 1.00 85.62 124 CYS A O 1
ATOM 997 N N . CYS A 1 125 ? 13.457 19.120 -14.299 1.00 83.88 125 CYS A N 1
ATOM 998 C CA . CYS A 1 125 ? 13.831 19.447 -15.671 1.00 83.88 125 CYS A CA 1
ATOM 999 C C . CYS A 1 125 ? 13.927 20.966 -15.849 1.00 83.88 125 CYS A C 1
ATOM 1001 O O . CYS A 1 125 ? 13.218 21.718 -15.177 1.00 83.88 125 CYS A O 1
ATOM 1003 N N . SER A 1 126 ? 14.761 21.408 -16.789 1.00 84.44 126 SER A N 1
ATOM 1004 C CA . SER A 1 126 ? 14.817 22.793 -17.242 1.00 84.44 126 SER A CA 1
ATOM 1005 C C . SER A 1 126 ? 14.752 22.861 -18.765 1.00 84.44 126 SER A C 1
ATOM 1007 O O . SER A 1 126 ? 15.289 21.997 -19.459 1.00 84.44 126 SER A O 1
ATOM 1009 N N . ARG A 1 127 ? 14.050 23.868 -19.292 1.00 81.50 127 ARG A N 1
ATOM 1010 C CA . ARG A 1 127 ? 13.897 24.088 -20.733 1.00 81.50 127 ARG A CA 1
ATOM 1011 C C . ARG A 1 127 ? 14.027 25.566 -21.066 1.00 81.50 127 ARG A C 1
ATOM 1013 O O . ARG A 1 127 ? 13.332 26.398 -20.480 1.00 81.50 127 ARG A O 1
ATOM 1020 N N . THR A 1 128 ? 14.907 25.880 -22.011 1.00 75.56 128 THR A N 1
ATOM 1021 C CA . THR A 1 128 ? 15.028 27.217 -22.593 1.00 75.56 128 THR A CA 1
ATOM 1022 C C . THR A 1 128 ? 13.791 27.513 -23.431 1.00 75.56 128 THR A C 1
ATOM 1024 O O . THR A 1 128 ? 13.373 26.709 -24.265 1.00 75.56 128 THR A O 1
ATOM 1027 N N . MET A 1 129 ? 13.180 28.656 -23.161 1.00 69.50 129 MET A N 1
ATOM 1028 C CA . MET A 1 129 ? 12.121 29.241 -23.962 1.00 69.50 129 MET A CA 1
ATOM 1029 C C . MET A 1 129 ? 12.757 30.287 -24.865 1.00 69.50 129 MET A C 1
ATOM 1031 O O . MET A 1 129 ? 12.934 31.439 -24.465 1.00 69.50 129 MET A O 1
ATOM 1035 N N . ASP A 1 130 ? 13.103 29.864 -26.073 1.00 60.22 130 ASP A N 1
ATOM 1036 C CA . ASP A 1 130 ? 13.406 30.781 -27.161 1.00 60.22 130 ASP A CA 1
ATOM 1037 C C . ASP A 1 130 ? 12.058 31.128 -27.816 1.00 60.22 130 ASP A C 1
ATOM 1039 O O . ASP A 1 130 ? 11.424 30.275 -28.430 1.00 60.22 130 ASP A O 1
ATOM 1043 N N . HIS A 1 131 ? 11.600 32.363 -27.592 1.00 53.56 131 HIS A N 1
ATOM 1044 C CA . HIS A 1 131 ? 10.319 32.948 -28.023 1.00 53.56 131 HIS A CA 1
ATOM 1045 C C . HIS A 1 131 ? 9.035 32.439 -27.341 1.00 53.56 131 HIS A C 1
ATOM 1047 O O . HIS A 1 131 ? 8.458 31.414 -27.688 1.00 53.56 131 HIS A O 1
ATOM 1053 N N . ILE A 1 132 ? 8.517 33.267 -26.428 1.00 45.44 132 ILE A N 1
ATOM 1054 C CA . ILE A 1 132 ? 7.075 33.399 -26.194 1.00 45.44 132 ILE A CA 1
ATOM 1055 C C . ILE A 1 132 ? 6.723 34.871 -26.405 1.00 45.44 132 ILE A C 1
ATOM 1057 O O . ILE A 1 132 ? 7.129 35.712 -25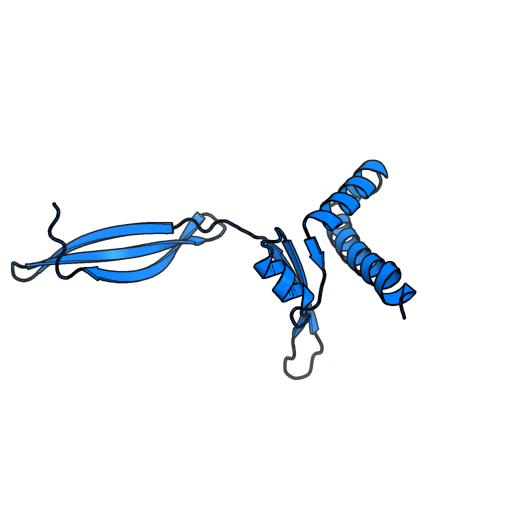.601 1.00 45.44 132 ILE A O 1
ATOM 1061 N N . GLU A 1 133 ? 5.998 35.169 -27.485 1.00 38.25 133 GLU A N 1
ATOM 1062 C CA . GLU A 1 133 ? 5.145 36.358 -27.545 1.00 38.25 133 GLU A CA 1
ATOM 1063 C C . GLU A 1 133 ? 4.044 36.173 -26.499 1.00 38.25 133 GLU A C 1
ATOM 1065 O O . GLU A 1 133 ? 3.368 35.145 -26.459 1.00 38.25 133 GLU A O 1
ATOM 1070 N N . ILE A 1 134 ? 3.953 37.135 -25.588 1.00 40.50 134 ILE A N 1
ATOM 1071 C CA . ILE A 1 134 ? 2.844 37.248 -24.649 1.00 40.50 134 ILE A CA 1
ATOM 1072 C C . ILE A 1 134 ? 1.799 38.096 -25.377 1.00 40.50 134 ILE A C 1
ATOM 1074 O O . ILE A 1 134 ? 2.045 39.288 -25.555 1.00 40.50 134 ILE A O 1
ATOM 1078 N N . ASP A 1 135 ? 0.696 37.479 -25.802 1.00 34.31 135 ASP A N 1
ATOM 1079 C CA . ASP A 1 135 ? -0.590 38.170 -25.984 1.00 34.31 135 ASP A CA 1
ATOM 1080 C C . ASP A 1 135 ? -1.341 38.191 -24.642 1.00 34.31 135 ASP A C 1
ATOM 1082 O O . ASP A 1 135 ? -1.364 37.134 -23.960 1.00 34.31 135 ASP A O 1
#

Foldseek 3Di:
DCCCVPPVVLVVQLVVVVVVVCVVPVVQCVDPVSVVVSSVCCVQQEDEEACPDPVNVVCVVVVRQKYWHWDFDDDDPDGDIDIDMDGDDDKDKDWDWDWDDDPNDIKIKIWIWTQDPPRDTDTDDIDIDPDDDDD

Sequence (135 aa):
MDLLNRVVAPGVRMSLKLHQDHFTSPDEYEDPVVLYDAITANEENMVISHEGDPVWRGAILANMSSLLALRHVMDDGSDEYKIIMLNKRFLSFRVIKVSYCRDSHSHSLLVVYTEMPGGQWRHCCSRTMDHIEID

pLDDT: mean 82.72, std 10.54, range [34.31, 92.31]

Organism: Oncorhynchus mykiss (NCBI:txid8022)